Protein AF-G1V6D6-F1 (afdb_monomer_lite)

Radius of gyration: 20.31 Å; chains: 1; bounding box: 58×23×51 Å

Sequence (134 aa):
MFRSCAAVWARQPRSAAGLEKLVKAAFGVEARVEPFRGAWIDLPEEDLTRLGGRDAGNARLGSTALLGSRVFDASAGITLRLGPLTEAQRRMFLPPPAGTCRADLLALVRWYLGDMGCEIVLERQGGTGRKYGC

Structure (mmCIF, N/CA/C/O backbone):
data_AF-G1V6D6-F1
#
_entry.id   AF-G1V6D6-F1
#
loop_
_atom_site.group_PDB
_atom_site.id
_atom_site.type_symbol
_atom_site.label_atom_id
_atom_site.label_alt_id
_atom_site.label_comp_id
_atom_site.label_asym_id
_atom_site.label_entity_id
_atom_site.label_seq_id
_atom_site.pdbx_PDB_ins_code
_atom_site.Cartn_x
_atom_site.Cartn_y
_atom_site.Cartn_z
_atom_site.occupancy
_atom_site.B_iso_or_equiv
_atom_site.auth_seq_id
_atom_site.auth_comp_id
_atom_site.auth_asym_id
_atom_site.auth_atom_id
_atom_site.pdbx_PDB_model_num
ATOM 1 N N . MET A 1 1 ? -31.895 1.841 -23.460 1.00 51.56 1 MET A N 1
ATOM 2 C CA . MET A 1 1 ? -30.561 2.273 -23.932 1.00 51.56 1 MET A CA 1
ATOM 3 C C . MET A 1 1 ? -29.403 1.928 -22.970 1.00 51.56 1 MET A C 1
ATOM 5 O O . MET A 1 1 ? -28.293 2.344 -23.243 1.00 51.56 1 MET A O 1
ATOM 9 N N . PHE A 1 2 ? -29.591 1.112 -21.913 1.00 54.16 2 PHE A N 1
ATOM 10 C CA . PHE A 1 2 ? -28.513 0.749 -20.961 1.00 54.16 2 PHE A CA 1
ATOM 11 C C . PHE A 1 2 ? -28.516 -0.748 -20.587 1.00 54.16 2 PHE A C 1
ATOM 13 O O . PHE A 1 2 ? -28.570 -1.103 -19.417 1.00 54.16 2 PHE A O 1
ATOM 20 N N . ARG A 1 3 ? -28.521 -1.659 -21.572 1.00 53.88 3 ARG A N 1
ATOM 21 C CA . ARG A 1 3 ? -28.495 -3.118 -21.300 1.00 53.88 3 ARG A CA 1
ATOM 22 C C . ARG A 1 3 ? -27.084 -3.729 -21.304 1.00 53.88 3 ARG A C 1
ATOM 24 O O . ARG A 1 3 ? -26.929 -4.843 -20.824 1.00 53.88 3 ARG A O 1
ATOM 31 N N . SER A 1 4 ? -26.054 -3.018 -21.779 1.00 59.12 4 SER A N 1
ATOM 32 C CA . SER A 1 4 ? -24.672 -3.537 -21.859 1.00 59.12 4 SER A CA 1
ATOM 33 C C . SER A 1 4 ? -23.768 -3.158 -20.677 1.00 59.12 4 SER A C 1
ATOM 35 O O . SER A 1 4 ? -22.641 -3.639 -20.592 1.00 59.12 4 SER A O 1
ATOM 37 N N . CYS A 1 5 ? -24.242 -2.350 -19.722 1.00 56.53 5 CYS A N 1
ATOM 38 C CA . CYS A 1 5 ? -23.434 -1.934 -18.568 1.00 56.53 5 CYS A CA 1
ATOM 39 C C . CYS A 1 5 ? -23.294 -3.011 -17.478 1.00 56.53 5 CYS A C 1
ATOM 41 O O . CYS A 1 5 ? -22.563 -2.789 -16.517 1.00 56.53 5 CYS A O 1
ATOM 43 N N . ALA A 1 6 ? -23.926 -4.183 -17.624 1.00 60.12 6 ALA A N 1
ATOM 44 C CA . ALA A 1 6 ? -23.859 -5.265 -16.639 1.00 60.12 6 ALA A CA 1
ATOM 45 C C . ALA A 1 6 ? -22.412 -5.674 -16.300 1.00 60.12 6 ALA A C 1
ATOM 47 O O . ALA A 1 6 ? -22.099 -5.873 -15.134 1.00 60.12 6 ALA A O 1
ATOM 48 N N . ALA A 1 7 ? -21.500 -5.705 -17.281 1.00 61.44 7 ALA A N 1
ATOM 49 C CA . ALA A 1 7 ? -20.085 -6.020 -17.048 1.00 61.44 7 ALA A CA 1
ATOM 50 C C . ALA A 1 7 ? -19.311 -4.890 -16.337 1.00 61.44 7 ALA A C 1
ATOM 52 O O . ALA A 1 7 ? -18.391 -5.160 -15.566 1.00 61.44 7 ALA A O 1
ATOM 53 N N . VAL A 1 8 ? -19.692 -3.629 -16.568 1.00 61.38 8 VAL A N 1
ATOM 54 C CA . VAL A 1 8 ? -19.120 -2.460 -15.874 1.00 61.38 8 VAL A CA 1
ATOM 55 C C . VAL A 1 8 ? -19.592 -2.415 -14.422 1.00 61.38 8 VAL A C 1
ATOM 57 O O . VAL A 1 8 ? -18.830 -2.029 -13.549 1.00 61.38 8 VAL A O 1
ATOM 60 N N . TRP A 1 9 ? -20.826 -2.843 -14.153 1.00 54.09 9 TRP A N 1
ATOM 61 C CA . TRP A 1 9 ? -21.401 -2.867 -12.805 1.00 54.09 9 TRP A CA 1
ATOM 62 C C . TRP A 1 9 ? -21.002 -4.131 -12.030 1.00 54.09 9 TRP A C 1
ATOM 64 O O . TRP A 1 9 ? -20.908 -4.097 -10.807 1.00 54.09 9 TRP A O 1
ATOM 74 N N . ALA A 1 10 ? -20.720 -5.232 -12.737 1.00 60.47 10 ALA A N 1
ATOM 75 C CA . ALA A 1 10 ? -20.161 -6.455 -12.163 1.00 60.47 10 ALA A CA 1
ATOM 76 C C . ALA A 1 10 ? -18.683 -6.292 -11.774 1.00 60.47 10 ALA A C 1
ATOM 78 O O . ALA A 1 10 ? -18.224 -6.888 -10.801 1.00 60.47 10 ALA A O 1
ATOM 79 N N . ARG A 1 11 ? -17.927 -5.459 -12.503 1.00 57.31 11 ARG A N 1
ATOM 80 C CA . ARG A 1 11 ? -16.584 -5.040 -12.097 1.00 57.31 11 ARG A CA 1
ATOM 81 C C . ARG A 1 11 ? -16.720 -3.974 -11.023 1.00 57.31 11 ARG A C 1
ATOM 83 O O . ARG A 1 11 ? -16.800 -2.798 -11.340 1.00 57.31 11 ARG A O 1
ATOM 90 N N . GLN A 1 12 ? -16.709 -4.371 -9.755 1.00 60.16 12 GLN A N 1
ATOM 91 C CA . GLN A 1 12 ? -16.433 -3.420 -8.681 1.00 60.16 12 GLN A CA 1
ATOM 92 C C . GLN A 1 12 ? -15.014 -2.869 -8.903 1.00 60.16 12 GLN A C 1
ATOM 94 O O . GLN A 1 12 ? -14.051 -3.629 -8.752 1.00 60.16 12 GLN A O 1
ATOM 99 N N . PRO A 1 13 ? -14.842 -1.598 -9.321 1.00 66.75 13 PRO A N 1
ATOM 100 C CA . PRO A 1 13 ? -13.509 -1.047 -9.474 1.00 66.75 13 PRO A CA 1
ATOM 101 C C . PRO A 1 13 ? -12.849 -1.052 -8.097 1.00 66.75 13 PRO A C 1
ATOM 103 O O . PRO A 1 13 ? -13.442 -0.590 -7.116 1.00 66.75 13 PRO A O 1
ATOM 106 N N . ARG A 1 14 ? -11.628 -1.592 -8.027 1.00 78.81 14 ARG A N 1
ATOM 107 C CA . ARG A 1 14 ? -10.799 -1.601 -6.817 1.00 78.81 14 ARG A CA 1
ATOM 108 C C . ARG A 1 14 ? -10.423 -0.164 -6.472 1.00 78.81 14 ARG A C 1
ATOM 110 O O . ARG A 1 14 ? -9.387 0.345 -6.878 1.00 78.81 14 ARG A O 1
ATOM 117 N N . SER A 1 15 ? -11.334 0.519 -5.793 1.00 87.38 15 SER A N 1
ATOM 118 C CA . SER A 1 15 ? -11.202 1.920 -5.412 1.00 87.38 15 SER A CA 1
ATOM 119 C C . SER A 1 15 ? -10.603 2.043 -4.017 1.00 87.38 15 SER A C 1
ATOM 121 O O . SER A 1 15 ? -10.785 1.152 -3.180 1.00 87.38 15 SER A O 1
ATOM 123 N N . ALA A 1 16 ? -9.943 3.176 -3.765 1.00 88.44 16 ALA A N 1
ATOM 124 C CA . ALA A 1 16 ? -9.460 3.564 -2.442 1.00 88.44 16 ALA A CA 1
ATOM 125 C C . ALA A 1 16 ? -10.590 3.507 -1.400 1.00 88.44 16 ALA A C 1
ATOM 127 O O . ALA A 1 16 ? -10.471 2.806 -0.402 1.00 88.44 16 ALA A O 1
ATOM 128 N N . ALA A 1 17 ? -11.739 4.117 -1.706 1.00 88.88 17 ALA A N 1
ATOM 129 C CA . ALA A 1 17 ? -12.914 4.102 -0.834 1.00 88.88 17 ALA A CA 1
ATOM 130 C C . ALA A 1 17 ? -13.457 2.684 -0.561 1.00 88.88 17 ALA A C 1
ATOM 132 O O . ALA A 1 17 ? -13.984 2.414 0.517 1.00 88.88 17 ALA A O 1
ATOM 133 N N . GLY A 1 18 ? -13.350 1.766 -1.529 1.00 90.00 18 GLY A N 1
ATOM 134 C CA . GLY A 1 18 ? -13.716 0.362 -1.332 1.00 90.00 18 GLY A CA 1
ATOM 135 C C . GLY A 1 18 ? -12.794 -0.339 -0.335 1.00 90.00 18 GLY A C 1
ATOM 136 O O . GLY A 1 18 ? -13.279 -1.031 0.557 1.00 90.00 18 GLY A O 1
ATOM 137 N N . LEU A 1 19 ? -11.483 -0.091 -0.430 1.00 90.25 19 LEU A N 1
ATOM 138 C CA . LEU A 1 19 ? -10.508 -0.622 0.521 1.00 90.25 19 LEU A CA 1
ATOM 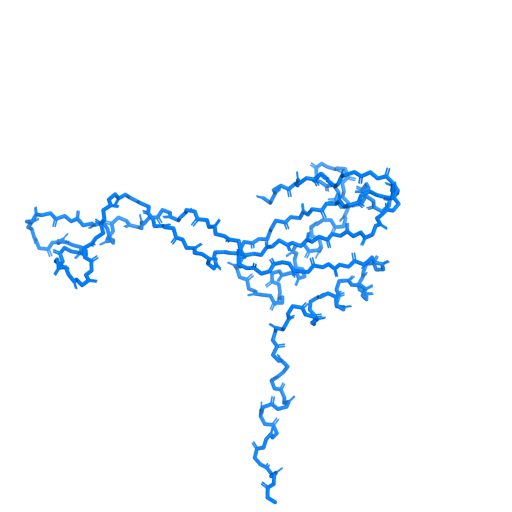139 C C . LEU A 1 19 ? -10.719 -0.049 1.927 1.00 90.25 19 LEU A C 1
ATOM 141 O O . LEU A 1 19 ? -10.733 -0.807 2.890 1.00 90.25 19 LEU A O 1
ATOM 145 N N . GLU A 1 20 ? -10.950 1.260 2.052 1.00 93.00 20 GLU A N 1
ATOM 146 C CA . GLU A 1 20 ? -11.237 1.916 3.337 1.00 93.00 20 GLU A CA 1
ATOM 147 C C . GLU A 1 20 ? -12.457 1.293 4.030 1.00 93.00 20 GLU A C 1
ATOM 149 O O . GLU A 1 20 ? -12.400 0.935 5.207 1.00 93.00 20 GLU A O 1
ATOM 154 N N . LYS A 1 21 ? -13.549 1.080 3.282 1.00 91.06 21 LYS A N 1
ATOM 155 C CA . LYS A 1 21 ? -14.755 0.411 3.794 1.00 91.06 21 LYS A CA 1
ATOM 156 C C . LYS A 1 21 ? -14.486 -1.028 4.213 1.00 91.06 21 LYS A C 1
ATOM 158 O O . LYS A 1 21 ? -15.021 -1.472 5.225 1.00 91.06 21 LYS A O 1
ATOM 163 N N . LEU A 1 22 ? -13.679 -1.752 3.445 1.00 91.44 22 LEU A N 1
ATOM 164 C CA . LEU A 1 22 ? -13.368 -3.149 3.715 1.00 91.44 22 LEU A CA 1
ATOM 165 C C . LEU A 1 22 ? -12.498 -3.290 4.972 1.00 91.44 22 LEU A C 1
ATOM 167 O O . LEU A 1 22 ? -12.788 -4.129 5.821 1.00 91.44 22 LEU A O 1
ATOM 171 N N . VAL A 1 23 ? -11.507 -2.413 5.151 1.00 91.69 23 VAL A N 1
ATOM 172 C CA . VAL A 1 23 ? -10.697 -2.342 6.379 1.00 91.69 23 VAL A CA 1
ATOM 173 C C . VAL A 1 23 ? -11.569 -1.980 7.583 1.00 91.69 23 VAL A C 1
ATOM 175 O O . VAL A 1 23 ? -11.480 -2.633 8.624 1.00 91.69 23 VAL A O 1
ATOM 178 N N . LYS A 1 24 ? -12.469 -1.003 7.432 1.00 91.50 24 LYS A N 1
ATOM 179 C CA . LYS A 1 24 ? -13.420 -0.629 8.485 1.00 91.50 24 LYS A CA 1
ATOM 180 C C . LYS A 1 24 ? -14.357 -1.777 8.863 1.00 91.50 24 LYS A C 1
ATOM 182 O O . LYS A 1 24 ? -14.593 -1.991 10.047 1.00 91.50 24 LYS A O 1
ATOM 187 N N . ALA A 1 25 ? -14.858 -2.534 7.888 1.00 90.19 25 ALA A N 1
ATOM 188 C CA . ALA A 1 25 ? -15.734 -3.678 8.132 1.00 90.19 25 ALA A CA 1
ATOM 189 C C . ALA A 1 25 ? -15.001 -4.858 8.794 1.00 90.19 25 ALA A C 1
ATOM 191 O O . ALA A 1 25 ? -15.561 -5.496 9.680 1.00 90.19 25 ALA A O 1
ATOM 192 N N . ALA A 1 26 ? -13.760 -5.138 8.388 1.00 89.88 26 ALA A N 1
ATOM 193 C CA . ALA A 1 26 ? -12.989 -6.269 8.904 1.00 89.88 26 ALA A CA 1
ATOM 194 C C . ALA A 1 26 ? -12.406 -6.014 10.304 1.00 89.88 26 ALA A C 1
ATOM 196 O O . ALA A 1 26 ? -12.382 -6.917 11.135 1.00 89.88 26 ALA A O 1
ATOM 197 N N . PHE A 1 27 ? -11.938 -4.791 10.572 1.00 89.31 27 PHE A N 1
ATOM 198 C CA . PHE A 1 27 ? -11.166 -4.480 11.779 1.00 89.31 27 PHE A CA 1
ATOM 199 C C . PHE A 1 27 ? -11.820 -3.444 12.703 1.00 89.31 27 PHE A C 1
ATOM 201 O O . PHE A 1 27 ? -11.302 -3.180 13.788 1.00 89.31 27 PHE A O 1
ATOM 208 N N . GLY A 1 28 ? -12.926 -2.819 12.289 1.00 89.12 28 GLY A N 1
ATOM 209 C CA . GLY A 1 28 ? -13.622 -1.808 13.090 1.00 89.12 28 GLY A CA 1
ATOM 210 C C . GLY A 1 28 ? -12.831 -0.511 13.299 1.00 89.12 28 GLY A C 1
ATOM 211 O O . GLY A 1 28 ? -13.095 0.211 14.260 1.00 89.12 28 GLY A O 1
ATOM 212 N N . VAL A 1 29 ? -11.846 -0.219 12.443 1.00 90.44 29 VAL A N 1
ATOM 213 C CA 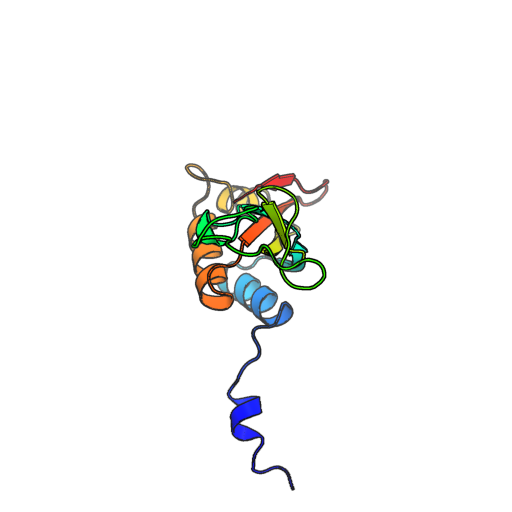. VAL A 1 29 ? -11.016 0.995 12.513 1.00 90.44 29 VAL A CA 1
ATOM 214 C C . VAL A 1 29 ? -11.226 1.879 11.294 1.00 90.44 29 VAL A C 1
ATOM 216 O O . VAL A 1 29 ? -11.388 1.386 10.180 1.00 90.44 29 VAL A O 1
ATOM 219 N N . GLU A 1 30 ? -11.205 3.195 11.503 1.00 90.31 30 GLU A N 1
ATOM 220 C CA . GLU A 1 30 ? -11.186 4.150 10.396 1.00 90.31 30 GLU A CA 1
ATOM 221 C C . GLU A 1 30 ? -9.869 4.016 9.629 1.00 90.31 30 GLU A C 1
ATOM 223 O O . GLU A 1 30 ? -8.786 3.939 10.221 1.00 90.31 30 GLU A O 1
ATOM 228 N N . ALA A 1 31 ? -9.982 3.972 8.306 1.00 92.50 31 ALA A N 1
ATOM 229 C CA . ALA A 1 31 ? -8.861 3.827 7.399 1.00 92.50 31 ALA A CA 1
ATOM 230 C C . ALA A 1 31 ? -8.947 4.886 6.304 1.00 92.50 31 ALA A C 1
ATOM 232 O O . ALA A 1 31 ? -10.028 5.166 5.790 1.00 92.50 31 ALA A O 1
ATOM 233 N N . ARG A 1 32 ? -7.796 5.445 5.937 1.00 93.00 32 ARG A N 1
ATOM 234 C CA . ARG A 1 32 ? -7.648 6.383 4.830 1.00 93.00 32 ARG A CA 1
ATOM 235 C C . ARG A 1 32 ? -6.531 5.917 3.912 1.00 93.00 32 ARG A C 1
ATOM 237 O O . ARG A 1 32 ? -5.420 5.650 4.369 1.00 93.00 32 ARG A O 1
ATOM 244 N N . VAL A 1 33 ? -6.824 5.827 2.624 1.00 92.62 33 VAL A N 1
ATOM 245 C CA . VAL A 1 33 ? -5.865 5.431 1.594 1.00 92.62 33 VAL A CA 1
ATOM 246 C C . VAL A 1 33 ? -5.318 6.685 0.927 1.00 92.62 33 VAL A C 1
ATOM 248 O O . VAL A 1 33 ? -6.052 7.457 0.313 1.00 92.62 33 VAL A O 1
ATOM 251 N N . GLU A 1 34 ? -4.009 6.877 1.025 1.00 91.06 34 GLU A N 1
ATOM 252 C CA . GLU A 1 34 ? -3.281 7.886 0.262 1.00 91.06 34 GLU A CA 1
ATOM 253 C C . GLU A 1 34 ? -2.629 7.188 -0.943 1.00 91.06 34 GLU A C 1
ATOM 255 O O . GLU A 1 34 ? -1.713 6.375 -0.759 1.00 91.06 34 GLU A O 1
ATOM 260 N N . PRO A 1 35 ? -3.129 7.431 -2.169 1.00 87.31 35 PRO A N 1
ATOM 261 C CA . PRO A 1 35 ? -2.587 6.803 -3.364 1.00 87.31 35 PRO A CA 1
ATOM 262 C C . PRO A 1 35 ? -1.228 7.409 -3.747 1.00 87.31 35 PRO A C 1
ATOM 264 O O . PRO A 1 35 ? -0.889 8.508 -3.314 1.00 87.31 35 PRO A O 1
ATOM 267 N N . PHE A 1 36 ? -0.499 6.708 -4.620 1.00 82.31 36 PHE A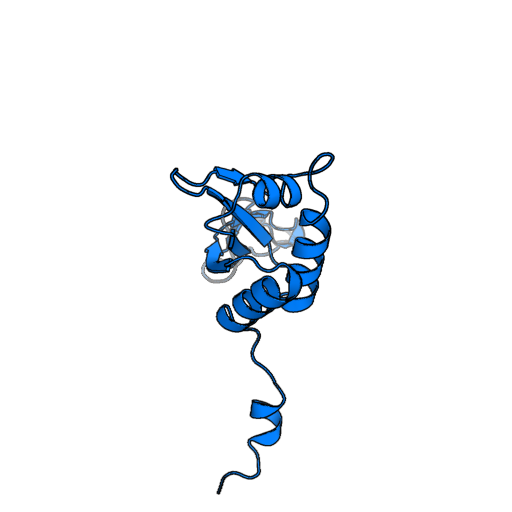 N 1
ATOM 268 C CA . PHE A 1 36 ? 0.726 7.188 -5.276 1.00 82.31 36 PHE A CA 1
ATOM 269 C C . PHE A 1 36 ? 1.896 7.459 -4.324 1.00 82.31 36 PHE A C 1
ATOM 271 O O . PHE A 1 36 ? 2.408 8.573 -4.200 1.00 82.31 36 PHE A O 1
ATOM 278 N N . ARG A 1 37 ? 2.355 6.399 -3.660 1.00 85.25 37 ARG A N 1
ATOM 279 C CA . ARG A 1 37 ? 3.638 6.394 -2.963 1.00 85.25 37 ARG A CA 1
ATOM 280 C C . ARG A 1 37 ? 4.733 6.028 -3.956 1.00 85.25 37 ARG A C 1
ATOM 282 O O . ARG A 1 37 ? 4.835 4.874 -4.363 1.00 85.25 37 ARG A O 1
ATOM 289 N N . GLY A 1 38 ? 5.558 7.009 -4.304 1.00 85.00 38 GLY A N 1
ATOM 290 C CA . GLY A 1 38 ? 6.696 6.775 -5.177 1.00 85.00 38 GLY A CA 1
ATOM 291 C C . GLY A 1 38 ? 7.796 5.957 -4.500 1.00 85.00 38 GLY A C 1
ATOM 292 O O . GLY A 1 38 ? 8.119 6.205 -3.334 1.00 85.00 38 GLY A O 1
ATOM 293 N N . ALA A 1 39 ? 8.381 5.005 -5.223 1.00 85.06 39 ALA A N 1
ATOM 294 C CA . ALA A 1 39 ? 9.524 4.226 -4.757 1.00 85.06 39 ALA A CA 1
ATOM 295 C C . ALA A 1 39 ? 10.584 4.087 -5.852 1.00 85.06 39 ALA A C 1
ATOM 297 O O . ALA A 1 39 ? 10.293 4.148 -7.045 1.00 85.06 39 ALA A O 1
ATOM 298 N N . TRP A 1 40 ? 11.829 3.894 -5.424 1.00 87.62 40 TRP A N 1
ATOM 299 C CA . TRP A 1 40 ? 12.905 3.489 -6.318 1.00 87.62 40 TRP A CA 1
ATOM 300 C C . TRP A 1 40 ? 12.833 1.981 -6.532 1.00 87.62 40 TRP A C 1
ATOM 302 O O . TRP A 1 40 ? 12.836 1.229 -5.558 1.00 87.62 40 TRP A O 1
ATOM 312 N N . ILE A 1 41 ? 12.785 1.565 -7.791 1.00 87.38 41 ILE A N 1
ATOM 313 C CA . ILE A 1 41 ? 12.770 0.166 -8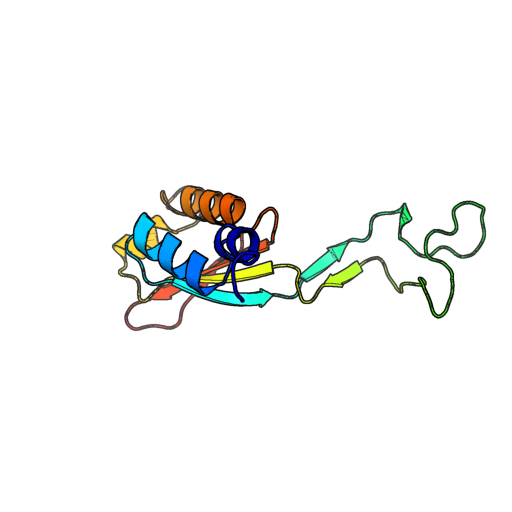.209 1.00 87.38 41 ILE A CA 1
ATOM 314 C C . ILE A 1 41 ? 14.108 -0.132 -8.882 1.00 87.38 41 ILE A C 1
ATOM 316 O O . ILE A 1 41 ? 14.558 0.635 -9.738 1.00 87.38 41 ILE A O 1
ATOM 320 N N . ASP A 1 42 ? 14.758 -1.220 -8.471 1.00 88.88 42 ASP A N 1
ATOM 321 C CA . ASP A 1 42 ? 15.957 -1.728 -9.135 1.00 88.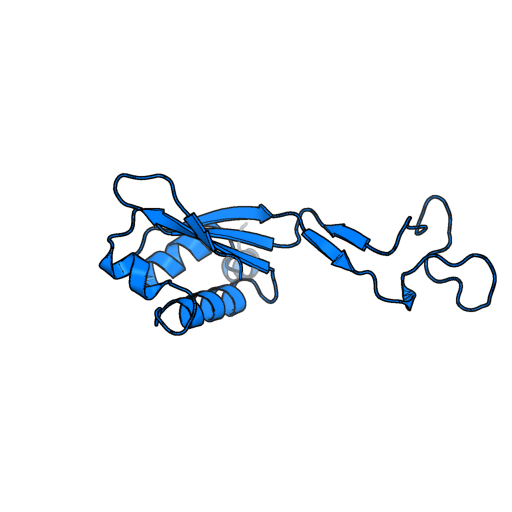88 42 ASP A CA 1
ATOM 322 C C . ASP A 1 42 ? 15.582 -2.320 -10.499 1.00 88.88 42 ASP A C 1
ATOM 324 O O . ASP A 1 42 ? 14.646 -3.113 -10.610 1.00 88.88 42 ASP A O 1
ATOM 328 N N . LEU A 1 43 ? 16.304 -1.911 -11.542 1.00 86.38 43 LEU A N 1
ATOM 329 C CA . LEU A 1 43 ? 16.114 -2.451 -12.884 1.00 86.38 43 LEU A CA 1
ATOM 330 C C . LEU A 1 43 ? 16.749 -3.845 -12.967 1.00 86.38 43 LEU A C 1
ATOM 332 O O . LEU A 1 43 ? 17.875 -4.019 -12.481 1.00 86.38 43 LEU A O 1
ATOM 336 N N . PRO A 1 44 ? 16.078 -4.830 -13.590 1.00 84.69 44 PRO A N 1
ATOM 337 C CA . PRO A 1 44 ? 16.709 -6.108 -13.867 1.00 84.69 44 PRO A CA 1
ATOM 338 C C . PRO A 1 44 ? 17.889 -5.900 -14.821 1.00 84.69 44 PRO A C 1
ATOM 340 O O . PRO A 1 44 ? 17.951 -4.932 -15.580 1.00 84.69 44 PRO A O 1
ATOM 343 N N . GLU A 1 45 ? 18.853 -6.815 -14.773 1.00 83.12 45 GLU A N 1
ATOM 344 C CA . GLU A 1 45 ? 20.124 -6.654 -15.483 1.00 83.12 45 GLU A CA 1
ATOM 345 C C . GLU A 1 45 ? 19.953 -6.504 -17.008 1.00 83.12 45 GLU A C 1
ATOM 347 O O . GLU A 1 45 ? 20.715 -5.784 -17.654 1.00 83.12 45 GLU A O 1
ATOM 352 N N . GLU A 1 46 ? 18.927 -7.142 -17.567 1.00 83.12 46 GLU A N 1
ATOM 353 C CA . GLU A 1 46 ? 18.533 -7.063 -18.978 1.00 83.12 46 GLU A CA 1
ATOM 354 C C . GLU A 1 46 ? 17.996 -5.687 -19.402 1.00 83.12 46 GLU A C 1
ATOM 356 O O . GLU A 1 46 ? 18.171 -5.287 -20.554 1.00 83.12 46 GLU A O 1
ATOM 361 N N . ASP A 1 47 ? 17.419 -4.931 -18.465 1.00 83.06 47 ASP A N 1
ATOM 362 C CA . ASP A 1 47 ? 16.872 -3.596 -18.714 1.00 83.06 47 ASP A CA 1
ATOM 363 C C . ASP A 1 47 ? 17.916 -2.484 -18.568 1.00 83.06 47 ASP A C 1
ATOM 365 O O . ASP A 1 47 ? 17.658 -1.329 -18.932 1.00 83.06 47 ASP A O 1
ATOM 369 N N . LEU A 1 48 ? 19.107 -2.807 -18.058 1.00 85.06 48 LEU A N 1
ATOM 370 C CA . LEU A 1 48 ? 20.196 -1.849 -17.933 1.00 85.06 48 LEU A CA 1
ATOM 371 C C . LEU A 1 48 ? 20.714 -1.442 -19.314 1.00 85.06 48 LEU A C 1
ATOM 373 O O . LEU A 1 48 ? 20.938 -2.256 -20.209 1.00 85.06 48 LEU A O 1
ATOM 377 N N . THR A 1 49 ? 20.949 -0.144 -19.484 1.00 82.88 49 THR A N 1
ATOM 378 C CA . THR A 1 49 ? 21.497 0.387 -20.732 1.00 82.88 49 THR A CA 1
ATOM 379 C C . THR A 1 49 ? 22.987 0.064 -20.840 1.00 82.88 49 THR A C 1
ATOM 381 O O . THR A 1 49 ? 23.780 0.482 -19.995 1.00 82.88 49 THR A O 1
ATOM 384 N N . ARG A 1 50 ? 23.379 -0.654 -21.902 1.00 81.94 50 ARG A N 1
ATOM 385 C CA . ARG A 1 50 ? 24.775 -1.015 -22.197 1.00 81.94 50 ARG A CA 1
ATOM 386 C C . ARG A 1 50 ? 25.169 -0.552 -23.596 1.00 81.94 50 ARG A C 1
ATOM 388 O O . ARG A 1 50 ? 24.443 -0.763 -24.562 1.00 81.94 50 ARG A O 1
ATOM 395 N N . LEU A 1 51 ? 26.331 0.090 -23.710 1.00 79.06 51 LEU A N 1
ATOM 396 C CA . LEU A 1 51 ? 26.854 0.558 -24.993 1.00 79.06 51 LEU A CA 1
ATOM 397 C C . LEU A 1 51 ? 27.702 -0.537 -25.649 1.00 79.06 51 LEU A C 1
ATOM 399 O O . LEU A 1 51 ? 28.731 -0.930 -25.108 1.00 79.06 51 LEU A O 1
ATOM 403 N N . GLY A 1 52 ? 27.291 -0.972 -26.842 1.00 69.94 52 GLY A N 1
ATOM 404 C CA . GLY A 1 52 ? 27.986 -2.001 -27.619 1.00 69.94 52 GLY A CA 1
ATOM 405 C C . GLY A 1 52 ? 27.664 -3.432 -27.166 1.00 69.94 52 GLY A C 1
ATOM 406 O O . GLY A 1 52 ? 27.504 -3.707 -25.982 1.00 69.94 52 GLY A O 1
ATOM 407 N N . GLY A 1 53 ? 27.568 -4.353 -28.130 1.00 66.50 53 GLY A N 1
ATOM 408 C CA . GLY A 1 53 ? 27.241 -5.767 -27.901 1.00 66.50 53 GLY A CA 1
ATOM 409 C C . GLY A 1 53 ? 25.882 -6.188 -28.474 1.00 66.50 53 GLY A C 1
ATOM 410 O O . GLY A 1 53 ? 25.069 -5.350 -28.855 1.00 66.50 53 GLY A O 1
ATOM 411 N N . ARG A 1 54 ? 25.654 -7.506 -28.571 1.00 62.47 54 ARG A N 1
ATOM 412 C CA . ARG A 1 54 ? 24.360 -8.086 -28.994 1.00 62.47 54 ARG A CA 1
ATOM 413 C C . ARG A 1 54 ? 23.279 -7.951 -27.910 1.00 62.47 54 ARG A C 1
ATOM 415 O O . ARG A 1 54 ? 22.107 -7.862 -28.254 1.00 62.47 54 ARG A O 1
ATOM 422 N N . ASP A 1 55 ? 23.694 -7.822 -26.650 1.00 64.69 55 ASP A N 1
ATOM 423 C CA . ASP A 1 55 ? 22.838 -7.701 -25.462 1.00 64.69 55 ASP A CA 1
ATOM 424 C C . ASP A 1 55 ? 22.800 -6.250 -24.948 1.00 64.69 55 ASP A C 1
ATOM 426 O O . ASP A 1 55 ? 23.019 -5.972 -23.769 1.00 64.69 55 ASP A O 1
ATOM 430 N N . ALA A 1 56 ? 22.580 -5.291 -25.853 1.00 64.12 56 ALA A N 1
ATOM 431 C CA . ALA A 1 56 ? 22.636 -3.856 -25.552 1.00 64.12 56 ALA A CA 1
ATOM 432 C C . ALA A 1 56 ? 21.512 -3.352 -24.613 1.00 64.12 56 ALA A C 1
ATOM 434 O O . ALA A 1 56 ? 21.431 -2.150 -24.352 1.00 64.12 56 ALA A O 1
ATOM 435 N N . GLY A 1 57 ? 20.651 -4.241 -24.102 1.00 72.31 57 GLY A N 1
ATOM 436 C CA . GLY A 1 57 ? 19.517 -3.900 -23.242 1.00 72.31 57 GLY A CA 1
ATOM 437 C C . GLY A 1 57 ? 18.710 -2.729 -23.806 1.00 72.31 57 GLY A C 1
ATOM 438 O O . GLY A 1 57 ? 18.503 -2.607 -25.018 1.00 72.31 57 GLY A O 1
ATOM 439 N N . ASN A 1 58 ? 18.331 -1.800 -22.934 1.00 77.31 58 ASN A N 1
ATOM 440 C CA . ASN A 1 58 ? 17.554 -0.617 -23.292 1.00 77.31 58 ASN A CA 1
ATOM 441 C C . ASN A 1 58 ? 18.372 0.534 -23.933 1.00 77.31 58 ASN A C 1
ATOM 443 O O . ASN A 1 58 ? 18.076 1.691 -23.690 1.00 77.31 58 ASN A O 1
ATOM 447 N N . ALA A 1 59 ? 19.357 0.307 -24.807 1.00 79.00 59 ALA A N 1
ATOM 448 C CA . ALA A 1 59 ? 20.299 1.357 -25.256 1.00 79.00 59 ALA A CA 1
ATOM 449 C C . ALA A 1 59 ? 19.846 2.367 -26.342 1.00 79.00 59 ALA A C 1
ATOM 451 O O . ALA A 1 59 ? 20.672 3.143 -26.838 1.00 79.00 59 ALA A O 1
ATOM 452 N N . ARG A 1 60 ? 18.568 2.425 -26.745 1.00 81.38 60 ARG A N 1
ATOM 453 C CA . ARG A 1 60 ? 18.125 3.378 -27.782 1.00 81.38 60 ARG A CA 1
ATOM 454 C C . ARG A 1 60 ? 17.841 4.765 -27.196 1.00 81.38 60 ARG A C 1
ATOM 456 O O . ARG A 1 60 ? 16.797 5.002 -26.579 1.00 81.38 60 ARG A O 1
ATOM 463 N N . LEU A 1 61 ? 18.754 5.704 -27.450 1.00 81.56 61 LEU A N 1
ATOM 464 C CA . LEU A 1 61 ? 18.629 7.103 -27.029 1.00 81.56 61 LEU A CA 1
ATOM 465 C C . LEU A 1 61 ? 17.319 7.732 -27.534 1.00 81.56 61 LEU A C 1
ATOM 467 O O . LEU A 1 61 ? 16.924 7.529 -28.682 1.00 81.56 61 LEU A O 1
ATOM 471 N N . GLY A 1 62 ? 16.639 8.478 -26.661 1.00 82.44 62 GLY A N 1
ATOM 472 C CA . GLY A 1 62 ? 15.351 9.114 -26.963 1.00 82.44 62 GLY A CA 1
ATOM 473 C C . GLY A 1 62 ? 14.149 8.163 -26.979 1.00 82.44 62 GLY A C 1
ATOM 474 O O . GLY A 1 62 ? 13.061 8.586 -27.354 1.00 82.44 62 GLY A O 1
ATOM 475 N N . SER A 1 63 ? 14.323 6.896 -26.589 1.00 82.50 63 SER A N 1
ATOM 476 C CA . SER A 1 63 ? 13.206 5.949 -26.467 1.00 82.50 63 SER A CA 1
ATOM 477 C C . SER A 1 63 ? 13.299 5.080 -25.216 1.00 82.50 63 SER A C 1
ATOM 479 O O . SER A 1 63 ? 12.432 5.184 -24.358 1.00 82.50 63 SER A O 1
ATOM 481 N N . THR A 1 64 ? 14.345 4.264 -25.089 1.00 81.69 64 THR A N 1
ATOM 482 C CA . THR A 1 64 ? 14.479 3.273 -24.012 1.00 81.69 64 THR A CA 1
ATOM 483 C C . THR A 1 64 ? 15.668 3.544 -23.101 1.00 81.69 64 THR A C 1
ATOM 485 O O . THR A 1 64 ? 15.685 3.020 -22.000 1.00 81.69 64 THR A O 1
ATOM 488 N N . ALA A 1 65 ? 16.655 4.345 -23.525 1.00 83.69 65 ALA A N 1
ATOM 489 C CA . ALA A 1 65 ? 17.876 4.573 -22.747 1.00 83.69 65 ALA A CA 1
ATOM 490 C C . ALA A 1 65 ? 17.576 5.119 -21.344 1.00 83.69 65 ALA A C 1
ATOM 492 O O . ALA A 1 65 ? 17.007 6.202 -21.202 1.00 83.69 65 ALA A O 1
ATOM 493 N N . LEU A 1 66 ? 18.003 4.370 -20.325 1.00 83.62 66 LEU A N 1
ATOM 494 C CA . LEU A 1 66 ? 17.869 4.709 -18.910 1.00 83.62 66 LEU A CA 1
ATOM 495 C C . LEU A 1 66 ? 19.240 5.037 -18.318 1.00 83.62 66 LEU A C 1
ATOM 497 O O . LEU A 1 66 ? 20.246 4.399 -18.633 1.00 83.62 66 LEU A O 1
ATOM 501 N N . LEU A 1 67 ? 19.276 6.040 -17.439 1.00 83.69 67 LEU A N 1
ATOM 502 C CA . LEU A 1 67 ? 20.477 6.414 -16.702 1.00 83.69 67 LEU A CA 1
ATOM 503 C C . LEU A 1 67 ? 20.465 5.762 -15.314 1.00 83.69 67 LEU A C 1
ATOM 505 O O . LEU A 1 67 ? 19.562 6.012 -14.520 1.00 83.69 67 LEU A O 1
ATOM 509 N N . GLY A 1 68 ? 21.511 4.997 -15.002 1.00 85.50 68 GLY A N 1
ATOM 510 C CA . GLY A 1 68 ? 21.680 4.337 -13.706 1.00 85.50 68 GLY A CA 1
ATOM 511 C C . GLY A 1 68 ? 21.042 2.947 -13.638 1.00 85.50 68 GLY A C 1
ATOM 512 O O . GLY A 1 68 ? 20.677 2.365 -14.655 1.00 85.50 68 GLY A O 1
ATOM 513 N N . SER A 1 69 ? 20.952 2.401 -12.423 1.00 86.25 69 SER A N 1
ATOM 514 C CA . SER A 1 69 ? 20.434 1.050 -12.156 1.00 86.25 69 SER A CA 1
ATOM 515 C C . SER A 1 69 ? 19.042 1.027 -11.521 1.00 86.25 69 SER A C 1
ATOM 517 O O . SER A 1 69 ? 18.548 -0.038 -11.160 1.00 86.25 69 SER A O 1
ATOM 519 N N . ARG A 1 70 ? 18.417 2.196 -11.342 1.00 89.06 70 ARG A N 1
ATOM 520 C CA . ARG A 1 70 ? 17.128 2.350 -10.661 1.00 89.06 70 ARG A CA 1
ATOM 521 C C . ARG A 1 70 ? 16.234 3.329 -11.394 1.00 89.06 70 ARG A C 1
ATOM 523 O O . ARG A 1 70 ? 16.708 4.360 -11.865 1.00 89.06 70 ARG A O 1
ATOM 530 N N . VAL A 1 71 ? 14.938 3.045 -11.396 1.00 88.25 71 VAL A N 1
ATOM 531 C CA . VAL A 1 71 ? 13.898 3.954 -11.883 1.00 88.25 71 VAL A CA 1
ATOM 532 C C . VAL A 1 71 ? 12.984 4.355 -10.731 1.00 88.25 71 VAL A C 1
ATOM 534 O O . VAL A 1 71 ? 12.720 3.566 -9.825 1.00 88.25 71 VAL A O 1
ATOM 537 N N . PHE A 1 72 ? 12.527 5.603 -10.733 1.00 87.00 72 PHE A N 1
ATOM 538 C CA . PHE A 1 72 ? 11.523 6.059 -9.782 1.00 87.00 72 PHE A CA 1
ATOM 539 C C . PHE A 1 72 ? 10.130 5.785 -10.348 1.00 87.00 72 PHE A C 1
ATOM 541 O O . PHE A 1 72 ? 9.749 6.373 -11.360 1.00 87.00 72 PHE A O 1
ATOM 548 N N . ASP A 1 73 ? 9.369 4.916 -9.690 1.00 87.06 73 ASP A N 1
ATOM 549 C CA . ASP A 1 73 ? 7.969 4.657 -10.015 1.00 87.06 73 ASP A CA 1
ATOM 550 C C . ASP A 1 73 ? 7.077 5.434 -9.044 1.00 87.06 73 ASP A C 1
ATOM 552 O O . ASP A 1 73 ? 7.004 5.117 -7.857 1.00 87.06 73 ASP A O 1
ATOM 556 N N . ALA A 1 74 ? 6.389 6.460 -9.553 1.00 84.81 74 ALA A N 1
ATOM 557 C CA . ALA A 1 74 ? 5.468 7.301 -8.785 1.00 84.81 74 ALA A CA 1
ATOM 558 C C . ALA A 1 74 ? 4.203 6.554 -8.309 1.00 84.81 74 ALA A C 1
ATOM 560 O O . ALA A 1 74 ? 3.507 7.021 -7.406 1.00 84.81 74 ALA A O 1
ATOM 561 N N . SER A 1 75 ? 3.910 5.399 -8.905 1.00 83.31 75 SER A N 1
ATOM 562 C CA . SER A 1 75 ? 2.770 4.530 -8.608 1.00 83.31 75 SER A CA 1
ATOM 563 C C . SER A 1 75 ? 3.148 3.229 -7.898 1.00 83.31 75 SER A C 1
ATOM 565 O O . SER A 1 75 ? 2.296 2.354 -7.762 1.00 83.31 75 SER A O 1
ATOM 567 N N . ALA A 1 76 ? 4.375 3.126 -7.376 1.00 83.69 76 ALA A N 1
ATOM 568 C CA . ALA A 1 76 ? 4.904 1.902 -6.771 1.00 83.69 76 ALA A CA 1
ATOM 569 C C . ALA A 1 76 ? 4.090 1.368 -5.575 1.00 83.69 76 ALA A C 1
ATOM 571 O O . ALA A 1 76 ? 4.207 0.198 -5.199 1.00 83.69 76 ALA A O 1
ATOM 572 N N . GLY A 1 77 ? 3.276 2.208 -4.932 1.00 87.88 77 GLY A N 1
ATOM 573 C CA . GLY A 1 77 ? 2.438 1.752 -3.836 1.00 87.88 77 GLY A CA 1
ATOM 574 C C . GLY A 1 77 ? 1.462 2.775 -3.281 1.00 87.88 77 GLY A C 1
ATOM 575 O O . GLY A 1 77 ? 1.200 3.832 -3.860 1.00 87.88 77 GLY A O 1
ATOM 576 N N . ILE A 1 78 ? 0.930 2.441 -2.108 1.00 91.19 78 ILE A N 1
ATOM 577 C CA . ILE A 1 78 ? -0.018 3.258 -1.354 1.00 91.19 78 ILE A CA 1
ATOM 578 C C . ILE A 1 78 ? 0.418 3.416 0.104 1.00 91.19 78 ILE A C 1
ATOM 580 O O . ILE A 1 78 ? 1.181 2.607 0.642 1.00 91.19 78 ILE A O 1
ATOM 584 N N . THR A 1 79 ? -0.115 4.442 0.761 1.00 91.50 79 THR A N 1
ATOM 585 C CA . THR A 1 79 ? -0.032 4.586 2.217 1.00 91.50 79 THR A CA 1
ATOM 586 C C . THR A 1 79 ? -1.414 4.365 2.820 1.00 91.50 79 THR A C 1
ATOM 588 O O . THR A 1 79 ? -2.363 5.077 2.497 1.00 91.50 79 THR A O 1
ATOM 591 N N . LEU A 1 80 ? -1.533 3.381 3.709 1.00 92.06 80 LEU A N 1
ATOM 592 C CA . LEU A 1 80 ? -2.741 3.099 4.470 1.00 92.06 80 LEU A CA 1
ATOM 593 C C . LEU A 1 80 ? -2.615 3.712 5.865 1.00 92.06 80 LEU A C 1
ATOM 595 O O . LEU A 1 80 ? -1.839 3.246 6.704 1.00 92.06 80 LEU A O 1
ATOM 599 N N . ARG A 1 81 ? -3.393 4.760 6.124 1.00 92.69 81 ARG A N 1
ATOM 600 C CA . ARG A 1 81 ? -3.480 5.389 7.441 1.00 92.69 81 ARG A CA 1
ATOM 601 C C . ARG A 1 81 ? -4.629 4.791 8.227 1.00 92.69 81 ARG A C 1
ATOM 603 O O . ARG A 1 81 ? -5.755 4.788 7.746 1.00 92.69 81 ARG A O 1
ATOM 610 N N . LEU A 1 82 ? -4.350 4.314 9.432 1.00 90.88 82 LEU A N 1
ATOM 611 C CA . LEU A 1 82 ? -5.354 3.802 10.357 1.00 90.88 82 LEU A CA 1
ATOM 612 C C . LEU A 1 82 ? -5.501 4.778 11.516 1.00 90.88 82 LEU A C 1
ATOM 614 O O . LEU A 1 82 ? -4.530 5.021 12.238 1.00 90.88 82 LEU A O 1
ATOM 618 N N . GLY A 1 83 ? -6.707 5.294 11.732 1.00 83.25 83 GLY A N 1
ATOM 619 C CA . GLY A 1 83 ? -7.008 6.057 12.933 1.00 83.25 83 GLY A CA 1
ATOM 620 C C . GLY A 1 83 ? -8.116 7.094 12.802 1.00 83.25 83 GLY A C 1
ATOM 621 O O . GLY A 1 83 ? -8.670 7.291 11.723 1.00 83.25 83 GLY A O 1
ATOM 622 N N . PRO A 1 84 ? -8.453 7.743 13.932 1.00 85.00 84 PRO A N 1
ATOM 623 C CA . PRO A 1 84 ? -7.680 7.760 15.185 1.00 85.00 84 PRO A CA 1
ATOM 624 C C . PRO A 1 84 ? -7.870 6.501 16.063 1.00 85.00 84 PRO A C 1
ATOM 626 O O . PRO A 1 84 ? -8.979 6.182 16.489 1.00 85.00 84 PRO A O 1
ATOM 629 N N . LEU A 1 85 ? -6.772 5.792 16.368 1.00 87.19 85 LEU A N 1
ATOM 630 C CA . LEU A 1 85 ? -6.780 4.513 17.097 1.00 87.19 85 LEU A CA 1
ATOM 631 C C . LEU A 1 85 ? -6.627 4.684 18.614 1.00 87.19 85 LEU A C 1
ATOM 633 O O . LEU A 1 85 ? -5.841 5.509 19.092 1.00 87.19 85 LEU A O 1
ATOM 637 N N . THR A 1 86 ? -7.311 3.827 19.376 1.00 86.44 86 THR A N 1
ATOM 638 C CA . THR A 1 86 ? -7.009 3.605 20.799 1.00 86.44 86 THR A CA 1
ATOM 639 C C . THR A 1 86 ? -5.672 2.879 20.963 1.00 86.44 86 THR A C 1
ATOM 641 O O . THR A 1 86 ? -5.201 2.191 20.057 1.00 86.44 86 THR A O 1
ATOM 644 N N . GLU A 1 87 ? -5.059 2.970 22.143 1.00 84.50 87 GLU A N 1
ATOM 645 C CA . GLU A 1 87 ? -3.790 2.282 22.413 1.00 84.50 87 GLU A CA 1
ATOM 646 C C . GLU A 1 87 ? -3.912 0.748 22.290 1.00 84.50 87 GLU A C 1
ATOM 648 O O . GLU A 1 87 ? -2.980 0.086 21.834 1.00 84.50 87 GLU A O 1
ATOM 653 N N . ALA A 1 88 ? -5.074 0.177 22.627 1.00 85.69 88 ALA A N 1
ATOM 654 C CA . ALA A 1 88 ? -5.345 -1.247 22.441 1.00 85.69 88 ALA A CA 1
ATOM 655 C C . ALA A 1 88 ? -5.369 -1.636 20.954 1.00 85.69 88 ALA A C 1
ATOM 657 O O . ALA A 1 88 ? -4.667 -2.567 20.562 1.00 85.69 88 ALA A O 1
ATOM 658 N N . GLN A 1 89 ? -6.096 -0.883 20.120 1.00 87.19 89 GLN A N 1
ATOM 659 C CA . GLN A 1 89 ? -6.126 -1.104 18.669 1.00 87.19 89 GLN A CA 1
ATOM 660 C C . GLN A 1 89 ? -4.740 -0.909 18.051 1.00 87.19 89 GLN A C 1
ATOM 662 O O . GLN A 1 89 ? -4.295 -1.725 17.251 1.00 87.19 89 GLN A O 1
ATOM 667 N N . ARG A 1 90 ? -4.007 0.132 18.463 1.00 86.69 90 ARG A N 1
ATOM 668 C CA . ARG A 1 90 ? -2.653 0.404 17.968 1.00 86.69 90 ARG A CA 1
ATOM 669 C C . ARG A 1 90 ? -1.715 -0.779 18.203 1.00 86.69 90 ARG A C 1
ATOM 671 O O . ARG A 1 90 ? -0.954 -1.127 17.305 1.00 86.69 90 ARG A O 1
ATOM 678 N N . ARG A 1 91 ? -1.781 -1.409 19.382 1.00 87.12 91 ARG A N 1
ATOM 679 C CA . ARG A 1 91 ? -0.962 -2.588 19.698 1.00 87.12 91 ARG A CA 1
ATOM 680 C C . ARG A 1 91 ? -1.244 -3.770 18.773 1.00 87.12 91 ARG A C 1
ATOM 682 O O . ARG A 1 91 ? -0.303 -4.456 18.398 1.00 87.12 91 ARG A O 1
ATOM 689 N N . MET A 1 92 ? -2.490 -3.954 18.336 1.00 87.50 92 MET A N 1
ATOM 690 C CA . MET A 1 92 ? -2.863 -5.036 17.417 1.00 87.50 92 MET A CA 1
ATOM 691 C C . MET A 1 92 ? -2.236 -4.885 16.021 1.00 87.50 92 MET A C 1
ATOM 693 O O . MET A 1 92 ? -1.967 -5.890 15.368 1.00 87.50 92 MET A O 1
ATOM 697 N N . PHE A 1 93 ? -1.969 -3.655 15.565 1.00 86.75 93 PHE A N 1
ATOM 698 C CA . PHE A 1 93 ? -1.390 -3.372 14.239 1.00 86.75 93 PHE A CA 1
ATOM 699 C C . PHE A 1 93 ? 0.132 -3.161 14.240 1.00 86.75 93 PHE A C 1
ATOM 701 O O . PHE A 1 93 ? 0.714 -2.790 13.211 1.00 86.75 93 PHE A O 1
ATOM 708 N N . LEU A 1 94 ? 0.796 -3.381 15.378 1.00 86.69 94 LEU A N 1
ATOM 709 C CA . LEU A 1 94 ? 2.252 -3.311 15.457 1.00 86.69 94 LEU A CA 1
ATOM 710 C C . LEU A 1 94 ? 2.918 -4.401 14.600 1.00 86.69 94 LEU A C 1
ATOM 712 O O . LEU A 1 94 ? 2.316 -5.442 14.328 1.00 86.69 94 LEU A O 1
ATOM 716 N N . PRO A 1 95 ? 4.171 -4.183 14.167 1.00 83.94 95 PRO A N 1
ATOM 717 C CA . PRO A 1 95 ? 4.984 -5.247 13.597 1.00 83.94 95 PRO A CA 1
ATOM 718 C C . PRO A 1 95 ? 5.088 -6.461 14.541 1.00 83.94 95 PRO A C 1
ATOM 720 O O . PRO A 1 95 ? 5.036 -6.289 15.768 1.00 83.94 95 PRO A O 1
ATOM 723 N N . PRO A 1 96 ? 5.245 -7.682 13.996 1.00 77.56 96 PRO A N 1
ATOM 724 C CA . PRO A 1 96 ? 5.547 -8.865 14.797 1.00 77.56 96 PRO A CA 1
ATOM 725 C C . PRO A 1 96 ? 6.763 -8.622 15.711 1.00 77.56 96 PRO A C 1
ATOM 727 O O . PRO A 1 96 ? 7.677 -7.896 15.313 1.00 77.56 96 PRO A O 1
ATOM 730 N N . PRO A 1 97 ? 6.805 -9.202 16.926 1.00 75.38 97 PRO A N 1
ATOM 731 C CA . PRO A 1 97 ? 5.890 -10.216 17.466 1.00 75.38 97 PRO A CA 1
ATOM 732 C C . PRO A 1 97 ? 4.666 -9.661 18.222 1.00 75.38 97 PRO A C 1
ATOM 734 O O . PRO A 1 97 ? 3.857 -10.440 18.713 1.00 75.38 97 PRO A O 1
ATOM 737 N N . ALA A 1 98 ? 4.524 -8.339 18.364 1.00 77.00 98 ALA A N 1
ATOM 738 C CA . ALA A 1 98 ? 3.539 -7.750 19.278 1.00 77.00 98 ALA A CA 1
ATOM 739 C C . ALA A 1 98 ? 2.124 -7.597 18.688 1.00 77.00 98 ALA A C 1
ATOM 741 O O . ALA A 1 98 ? 1.146 -7.639 19.434 1.00 77.00 98 ALA A O 1
ATOM 742 N N . GLY A 1 99 ? 2.005 -7.373 17.376 1.00 80.56 99 GLY A N 1
ATOM 743 C CA . GLY A 1 99 ? 0.715 -7.172 16.714 1.00 80.56 99 GLY A CA 1
ATOM 744 C C . GLY A 1 99 ? 0.162 -8.447 16.088 1.00 80.56 99 GLY A C 1
ATOM 745 O O . GLY A 1 99 ? 0.873 -9.163 15.387 1.00 80.56 99 GLY A O 1
ATOM 746 N N . THR A 1 100 ? -1.125 -8.703 16.307 1.00 84.56 100 THR A N 1
ATOM 747 C CA . THR A 1 100 ? -1.848 -9.861 15.761 1.00 84.56 100 THR A CA 1
ATOM 748 C C . THR A 1 100 ? -2.526 -9.556 14.426 1.00 84.56 100 THR A C 1
ATOM 750 O O . THR A 1 100 ? -2.576 -10.415 13.558 1.00 84.56 100 THR A O 1
ATOM 753 N N . CYS A 1 101 ? -3.003 -8.325 14.217 1.00 87.19 101 CYS A N 1
ATOM 754 C CA . CYS A 1 101 ? -3.858 -7.971 13.077 1.00 87.19 101 CYS A CA 1
ATOM 755 C C . CYS A 1 101 ? -3.085 -7.423 11.867 1.00 87.19 101 CYS A C 1
ATOM 757 O O . CYS A 1 101 ? -3.656 -7.262 10.790 1.00 87.19 101 CYS A O 1
ATOM 759 N N . ARG A 1 102 ? -1.789 -7.101 12.012 1.00 89.06 102 ARG A N 1
ATOM 760 C CA . ARG A 1 102 ? -0.989 -6.520 10.915 1.00 89.06 102 ARG A CA 1
ATOM 761 C C . ARG A 1 102 ? -0.846 -7.484 9.734 1.00 89.06 102 ARG A C 1
ATOM 763 O O . ARG A 1 102 ? -0.929 -7.048 8.589 1.00 89.06 102 ARG A O 1
ATOM 770 N N . ALA A 1 103 ? -0.625 -8.769 10.006 1.00 89.00 103 ALA A N 1
ATOM 771 C CA . ALA A 1 103 ? -0.474 -9.783 8.965 1.00 89.00 103 ALA A CA 1
ATOM 772 C C . ALA A 1 103 ? -1.771 -9.952 8.159 1.00 89.00 103 ALA A C 1
ATOM 774 O O . ALA A 1 103 ? -1.728 -9.905 6.929 1.00 89.00 103 ALA A O 1
ATOM 775 N N . ASP A 1 104 ? -2.909 -10.040 8.850 1.00 91.19 104 ASP A N 1
ATOM 776 C CA . ASP A 1 104 ? -4.234 -10.159 8.234 1.00 91.19 104 ASP A CA 1
ATOM 777 C C . ASP A 1 104 ? -4.592 -8.920 7.415 1.00 91.19 104 ASP A C 1
ATOM 779 O O . ASP A 1 104 ? -5.098 -9.031 6.300 1.00 91.19 104 ASP A O 1
ATOM 783 N N . LEU A 1 105 ? -4.266 -7.727 7.923 1.00 90.81 105 LEU A N 1
ATOM 784 C CA . LEU A 1 105 ? -4.467 -6.481 7.192 1.00 90.81 105 LEU A CA 1
ATOM 785 C C . LEU A 1 105 ? -3.653 -6.460 5.895 1.00 90.81 105 LEU A C 1
ATOM 787 O O . LEU A 1 105 ? -4.190 -6.146 4.836 1.00 90.81 105 LEU A O 1
ATOM 791 N N . LEU A 1 106 ? -2.369 -6.820 5.957 1.00 90.69 106 LEU A N 1
ATOM 792 C CA . LEU A 1 106 ? -1.517 -6.890 4.770 1.00 90.69 106 LEU A CA 1
ATOM 793 C C . LEU A 1 106 ? -1.993 -7.971 3.789 1.00 90.69 106 LEU A C 1
ATOM 795 O O . LEU A 1 106 ? -1.926 -7.763 2.581 1.00 90.69 106 LEU A O 1
ATOM 799 N N . ALA A 1 107 ? -2.497 -9.106 4.279 1.00 90.75 107 ALA A N 1
ATOM 800 C CA . ALA A 1 107 ? -3.077 -10.154 3.441 1.00 90.75 107 ALA A CA 1
ATOM 801 C C . ALA A 1 107 ? -4.349 -9.674 2.724 1.00 90.75 107 ALA A C 1
ATOM 803 O O . ALA A 1 107 ? -4.497 -9.893 1.524 1.00 90.75 107 ALA A O 1
ATOM 804 N N . LEU A 1 108 ? -5.221 -8.957 3.431 1.00 91.38 108 LEU A N 1
ATOM 805 C CA . LEU A 1 108 ? -6.429 -8.344 2.887 1.00 91.38 108 LEU A CA 1
ATOM 806 C C . LEU A 1 108 ? -6.100 -7.277 1.836 1.00 91.38 108 LEU A C 1
ATOM 808 O O . LEU A 1 108 ? -6.707 -7.262 0.764 1.00 91.38 108 LEU A O 1
ATOM 812 N N . VAL A 1 109 ? -5.107 -6.423 2.102 1.00 90.50 109 VAL A N 1
ATOM 813 C CA . VAL A 1 109 ? -4.641 -5.420 1.134 1.00 90.50 109 VAL A CA 1
ATOM 814 C C . VAL A 1 109 ? -4.061 -6.098 -0.106 1.00 90.50 109 VAL A C 1
ATOM 816 O O . VAL A 1 109 ? -4.439 -5.723 -1.213 1.00 90.50 109 VAL A O 1
ATOM 819 N N . ARG A 1 110 ? -3.221 -7.129 0.050 1.00 90.69 110 ARG A N 1
ATOM 820 C CA . ARG A 1 110 ? -2.684 -7.910 -1.079 1.00 90.69 110 ARG A CA 1
ATOM 821 C C . ARG A 1 110 ? -3.779 -8.600 -1.885 1.00 90.69 110 ARG A C 1
ATOM 823 O O . ARG A 1 110 ? -3.741 -8.590 -3.109 1.00 90.69 110 ARG A O 1
ATOM 830 N N . TRP A 1 111 ? -4.785 -9.161 -1.221 1.00 90.25 111 TRP A N 1
ATOM 831 C CA . TRP A 1 111 ? -5.932 -9.766 -1.896 1.00 90.25 111 TRP A CA 1
ATOM 832 C C . TRP A 1 111 ? -6.718 -8.734 -2.722 1.00 90.25 111 TRP A C 1
ATOM 834 O O . TRP A 1 111 ? -7.120 -9.010 -3.856 1.00 90.25 111 TRP A O 1
ATOM 844 N N . TYR A 1 112 ? -6.899 -7.524 -2.185 1.00 89.12 112 TYR A N 1
ATOM 845 C CA . TYR A 1 112 ? -7.666 -6.473 -2.847 1.00 89.12 112 TYR A CA 1
ATOM 846 C C . TYR A 1 112 ? -6.879 -5.735 -3.940 1.00 89.12 112 TYR A C 1
ATOM 848 O O . TYR A 1 112 ? -7.442 -5.464 -4.994 1.00 89.12 112 TYR A O 1
ATOM 856 N N . LEU A 1 113 ? -5.603 -5.403 -3.729 1.00 87.44 113 LEU A N 1
ATOM 857 C CA . LEU A 1 113 ? -4.794 -4.583 -4.645 1.00 87.44 113 LEU A CA 1
ATOM 858 C C . LEU A 1 113 ? -3.806 -5.381 -5.503 1.00 87.44 113 LEU A C 1
ATOM 860 O O . LEU A 1 113 ? -3.369 -4.870 -6.530 1.00 87.44 113 LEU A O 1
ATOM 864 N N . GLY A 1 114 ? -3.502 -6.627 -5.147 1.00 86.50 114 GLY A N 1
ATOM 865 C CA . GLY A 1 114 ? -2.395 -7.385 -5.730 1.00 86.50 114 GLY A CA 1
ATOM 866 C C . GLY A 1 114 ? -1.066 -7.081 -5.036 1.00 86.50 114 GLY A C 1
ATOM 867 O O . GLY A 1 114 ? -1.039 -6.646 -3.884 1.00 86.50 114 GLY A O 1
ATOM 868 N N . ASP A 1 115 ? 0.035 -7.315 -5.744 1.00 82.62 115 ASP A N 1
ATOM 869 C CA . ASP A 1 115 ? 1.400 -7.193 -5.219 1.00 82.62 115 ASP A CA 1
ATOM 870 C C . ASP A 1 115 ? 1.926 -5.746 -5.258 1.00 82.62 115 ASP A C 1
ATOM 872 O O . ASP A 1 115 ? 2.967 -5.445 -5.831 1.00 82.62 115 ASP A O 1
ATOM 876 N N . MET A 1 116 ? 1.150 -4.811 -4.701 1.00 83.69 116 MET A N 1
ATOM 877 C CA . MET A 1 116 ? 1.560 -3.410 -4.571 1.00 83.69 116 MET A CA 1
ATOM 878 C C . MET A 1 116 ? 2.154 -3.130 -3.192 1.00 83.69 116 MET A C 1
ATOM 880 O O . MET A 1 116 ? 1.675 -3.639 -2.173 1.00 83.69 116 MET A O 1
ATOM 884 N N . GLY A 1 117 ? 3.150 -2.241 -3.142 1.00 84.56 117 GLY A N 1
ATOM 885 C CA . GLY A 1 117 ? 3.726 -1.783 -1.883 1.00 84.56 117 GLY A CA 1
ATOM 886 C C . GLY A 1 117 ? 2.686 -1.067 -1.015 1.00 84.56 117 GLY A C 1
ATOM 887 O O . GLY A 1 117 ? 1.983 -0.169 -1.479 1.00 84.56 117 GLY A O 1
ATOM 888 N N . CYS A 1 118 ? 2.597 -1.431 0.265 1.00 88.38 118 CYS A N 1
ATOM 889 C CA . CYS A 1 118 ? 1.685 -0.798 1.218 1.00 88.38 118 CYS A CA 1
ATOM 890 C C . CYS A 1 118 ? 2.441 -0.363 2.477 1.00 88.38 118 CYS A C 1
ATOM 892 O O . CYS A 1 118 ? 2.912 -1.196 3.247 1.00 88.38 118 CYS A O 1
ATOM 894 N N . GLU A 1 119 ? 2.523 0.943 2.726 1.00 88.75 119 GLU A N 1
ATOM 895 C CA . GLU A 1 119 ? 3.016 1.480 4.001 1.00 88.75 119 GLU A CA 1
ATOM 896 C C . GLU A 1 119 ? 1.853 1.658 4.981 1.00 88.75 119 GLU A C 1
ATOM 898 O O . GLU A 1 119 ? 0.807 2.175 4.600 1.00 88.75 119 GLU A O 1
ATOM 903 N N . ILE A 1 120 ? 2.026 1.262 6.248 1.00 89.75 120 ILE A N 1
ATOM 904 C CA . ILE A 1 120 ? 0.988 1.410 7.278 1.00 89.75 120 ILE A CA 1
ATOM 905 C C . ILE A 1 120 ? 1.382 2.529 8.244 1.00 89.75 120 ILE A C 1
ATOM 907 O O . ILE A 1 120 ? 2.438 2.491 8.881 1.00 89.75 120 ILE A O 1
ATOM 911 N N . VAL A 1 121 ? 0.498 3.511 8.406 1.00 89.69 121 VAL A N 1
ATOM 912 C CA . VAL A 1 121 ? 0.657 4.607 9.368 1.00 89.69 121 VAL A CA 1
ATOM 913 C C . VAL A 1 121 ? -0.421 4.488 10.431 1.00 89.69 121 VAL A C 1
ATOM 915 O O . VAL A 1 121 ? -1.605 4.422 10.115 1.00 89.69 121 VAL A O 1
ATOM 918 N N . LEU A 1 122 ? -0.014 4.462 11.699 1.00 88.94 122 LEU A N 1
ATOM 919 C CA . LEU A 1 122 ? -0.937 4.375 12.829 1.00 88.94 122 LEU A CA 1
ATOM 920 C C . LEU A 1 122 ? -1.086 5.768 13.450 1.00 88.94 122 LEU A C 1
ATOM 922 O O . LEU A 1 122 ? -0.123 6.311 14.004 1.00 88.94 122 LEU A O 1
ATOM 926 N N . GLU A 1 123 ? -2.279 6.351 13.353 1.00 85.62 123 GLU A N 1
ATOM 927 C CA . GLU A 1 123 ? -2.607 7.646 13.950 1.00 85.62 123 GLU A CA 1
ATOM 928 C C . GLU A 1 123 ? -3.146 7.458 15.374 1.00 85.62 123 GLU A C 1
ATOM 930 O O . GLU A 1 123 ? -4.047 6.653 15.631 1.00 85.62 123 GLU A O 1
ATOM 935 N N . ARG A 1 124 ? -2.568 8.198 16.328 1.00 79.88 124 ARG A N 1
ATOM 936 C CA . ARG A 1 124 ? -2.918 8.110 17.750 1.00 79.88 124 ARG A CA 1
ATOM 937 C C . ARG A 1 124 ? -4.043 9.090 18.076 1.00 79.88 124 ARG A C 1
ATOM 939 O O . ARG A 1 124 ? -3.979 10.251 17.682 1.00 79.88 124 ARG A O 1
ATOM 946 N N . GLN A 1 125 ? -5.011 8.666 18.890 1.00 67.00 125 GLN A N 1
ATOM 947 C CA . GLN A 1 125 ? -5.937 9.587 19.562 1.00 67.00 125 GLN A CA 1
ATOM 948 C C . GLN A 1 125 ? -5.129 10.635 20.367 1.00 67.00 125 GLN A C 1
ATOM 950 O O . GLN A 1 125 ? -4.442 10.295 21.334 1.00 67.00 125 GLN A O 1
ATOM 955 N N . GLY A 1 126 ? -5.141 11.898 19.925 1.00 63.78 126 GLY A N 1
ATOM 956 C CA . GLY A 1 126 ? -4.455 13.012 20.593 1.00 63.78 126 GLY A CA 1
ATOM 957 C C . GLY A 1 126 ? -2.930 13.093 20.398 1.00 63.78 126 GLY A C 1
ATOM 958 O O . GLY A 1 126 ? -2.228 13.491 21.326 1.00 63.78 126 GLY A O 1
ATOM 959 N N . GLY A 1 127 ? -2.378 12.690 19.244 1.00 58.44 127 GLY A N 1
ATOM 960 C CA . GLY A 1 127 ? -0.962 12.929 18.914 1.00 58.44 127 GLY A CA 1
ATOM 961 C C . GLY A 1 127 ? -0.557 12.527 17.488 1.00 58.44 127 GLY A C 1
ATOM 962 O O . GLY A 1 127 ? -1.220 11.710 16.855 1.00 5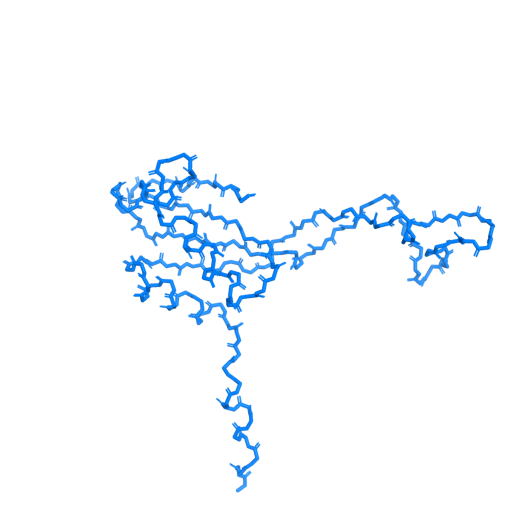8.44 127 GLY A O 1
ATOM 963 N N . THR A 1 128 ? 0.544 13.097 16.990 1.00 56.22 128 THR A N 1
ATOM 964 C CA . THR A 1 128 ? 1.069 12.918 15.623 1.00 56.22 128 THR A CA 1
ATOM 965 C C . THR A 1 128 ? 1.353 11.440 15.305 1.00 56.22 128 THR A C 1
ATOM 967 O O . THR A 1 128 ? 2.049 10.762 16.062 1.00 56.22 128 THR A O 1
ATOM 970 N N . GLY A 1 129 ? 0.800 10.930 14.196 1.00 57.12 129 GLY A N 1
ATOM 971 C CA . GLY A 1 129 ? 0.925 9.528 13.774 1.00 57.12 129 GLY A CA 1
ATOM 972 C C . GLY A 1 129 ? 2.369 9.091 13.506 1.00 57.12 129 GLY A C 1
ATOM 973 O O . GLY A 1 129 ? 3.200 9.880 13.054 1.00 57.12 129 GLY A O 1
ATOM 974 N N . ARG A 1 130 ? 2.676 7.818 13.783 1.00 64.50 130 ARG A N 1
ATOM 975 C CA . ARG A 1 130 ? 4.014 7.226 13.595 1.00 64.50 130 ARG A CA 1
ATOM 976 C C . ARG A 1 130 ? 3.980 6.287 12.384 1.00 64.50 130 ARG A C 1
ATOM 978 O O . ARG A 1 130 ? 3.069 5.465 12.267 1.00 64.50 130 ARG A O 1
ATOM 985 N N . LYS A 1 131 ? 4.943 6.437 11.470 1.00 57.31 131 LYS A N 1
ATOM 986 C CA . LYS A 1 131 ? 5.037 5.640 10.235 1.00 57.31 131 LYS A CA 1
ATOM 987 C C . LYS A 1 131 ? 5.741 4.309 10.507 1.00 57.31 131 LYS A C 1
ATOM 989 O O . LYS A 1 131 ? 6.795 4.306 11.141 1.00 57.31 131 LYS A O 1
ATOM 994 N N . TYR A 1 132 ? 5.169 3.204 10.032 1.00 60.47 132 TYR A N 1
ATOM 995 C CA . TYR A 1 132 ? 5.759 1.870 10.133 1.00 60.47 132 TYR A CA 1
ATOM 996 C C . TYR A 1 132 ? 5.798 1.224 8.744 1.00 60.47 132 TYR A C 1
ATOM 998 O O . TYR A 1 132 ? 4.779 0.734 8.248 1.00 60.47 132 TYR A O 1
ATOM 1006 N N . GLY A 1 133 ? 6.986 1.201 8.133 1.00 53.88 133 GLY A N 1
ATOM 1007 C CA . GLY A 1 133 ? 7.224 0.524 6.857 1.00 53.88 133 GLY A CA 1
ATOM 1008 C C . GLY A 1 133 ? 6.816 -0.952 6.896 1.00 53.88 133 GLY A C 1
ATOM 1009 O O . GLY A 1 133 ? 6.876 -1.596 7.948 1.00 53.88 133 GLY A O 1
ATOM 1010 N N . CYS A 1 134 ? 6.316 -1.441 5.763 1.00 43.88 134 CYS A N 1
ATOM 1011 C CA . CYS A 1 134 ? 6.235 -2.866 5.450 1.00 43.88 134 CYS A CA 1
ATOM 1012 C C . CYS A 1 134 ? 7.634 -3.369 5.106 1.00 43.88 134 CYS A C 1
ATOM 1014 O O . CYS A 1 134 ? 8.341 -2.621 4.394 1.00 43.88 134 CYS A O 1
#

Secondary structure (DSSP, 8-state):
--SSTHHHHHS----HHHHHHHHHHHHS--EEEEEEEEEEEEPPGGGS--SSSS--TT--TTTT---SSEEEEEEEEEEEEEEEEPHHHHHHTSSTTT-SHHHHHHHHHHHHH-S-EEEEEEEETTEEEEEE--

pLDDT: mean 80.87, std 11.85, range [43.88, 93.0]

Foldseek 3Di:
DPPPCPVVVVPPDLDQVVLQVVCCVPQVWGKGKAFFDKDKDFAPPLCAAADDDPSRRQPDPPPRHDDDGIDIDRRQAMEMETDCDDPVSVQQCDDPPRHVCVVVSVVSCCVRPNPGFYWYWHRYDPDDIDTDGD